Protein AF-A0A6L2ZXR2-F1 (afdb_monomer_lite)

Sequence (107 aa):
MTAEEIVQNYQIKLMKIIFKEIDSLMTKKENADINAHKLAENGNSVRTSAYWKSVGN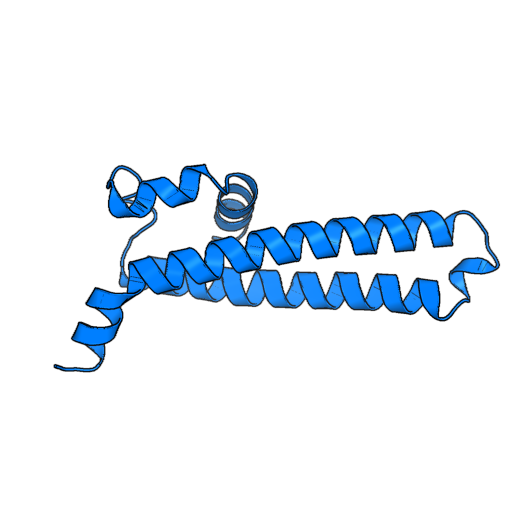AEFYIKEIYQKLSALAEMDRLFRWSERLHQEQLKFIEKYPRVMDKYRQYN

Secondary structure (DSSP, 8-state):
--HHHHHHHHHHHHHHHHHHHHHHHHHHHHHHHHHHHHTTSSTTGGGSHHHHHHHHHHHHHHHHHHHHHHHHHHHHHHH--GGGTTSGGGGGGGG-HHHHHHHHHH-

InterPro domains:
  IPR009520 Protein of unknown function DUF1140 [PF06600] (5-103)

Foldseek 3Di:
DDPVVVCVVCVLVVVLVLLVLLLVLVVLLVVLVVQLVVLVVDPVSCPDPSNVVSVVSNVVSVVVNVVSLVVVVVSCVVPVVVVVCVDPSNVVCVVRVVSVVVSVVND

Organism: NCBI:txid1363

Radius of gyration: 17.59 Å; chains: 1; bounding box: 37×23×57 Å

Structure (mmCIF, N/CA/C/O backbone):
data_AF-A0A6L2ZXR2-F1
#
_entry.id   AF-A0A6L2ZXR2-F1
#
loop_
_atom_site.group_PDB
_atom_site.id
_atom_site.type_symbol
_atom_site.label_atom_id
_atom_site.label_alt_id
_atom_site.label_comp_id
_atom_site.label_asym_id
_atom_site.label_entity_id
_atom_site.label_seq_id
_atom_site.pdbx_PDB_ins_code
_atom_site.Cartn_x
_atom_site.Cartn_y
_atom_site.Cartn_z
_atom_site.occupancy
_atom_site.B_iso_or_equiv
_atom_site.auth_seq_id
_atom_site.auth_comp_id
_atom_site.auth_asym_id
_atom_site.auth_atom_id
_atom_site.pdbx_PDB_model_num
ATOM 1 N N . MET A 1 1 ? -6.830 -8.073 28.723 1.00 75.81 1 MET A N 1
ATOM 2 C CA . MET A 1 1 ? -6.307 -7.700 27.401 1.00 75.81 1 MET A CA 1
ATOM 3 C C . MET A 1 1 ? -6.369 -8.915 26.494 1.00 75.81 1 MET A C 1
ATOM 5 O O . MET A 1 1 ? -5.506 -9.782 26.589 1.00 75.81 1 MET A O 1
ATOM 9 N N . THR A 1 2 ? -7.435 -9.018 25.704 1.00 93.44 2 THR A N 1
ATOM 10 C CA . THR A 1 2 ? -7.632 -10.066 24.691 1.00 93.44 2 THR A CA 1
ATOM 11 C C . THR A 1 2 ? -6.983 -9.669 23.364 1.00 93.44 2 THR A C 1
AT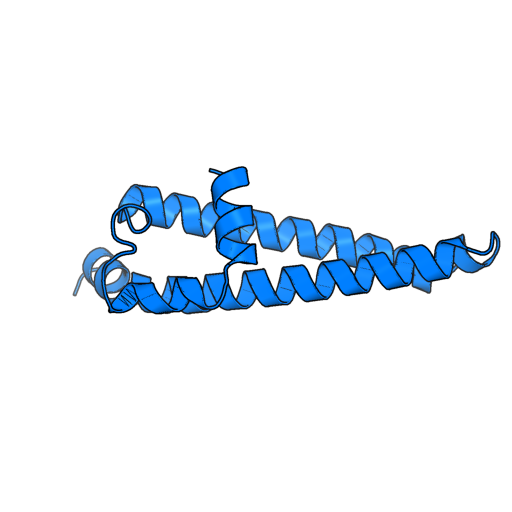OM 13 O O . THR A 1 2 ? -6.547 -8.528 23.184 1.00 93.44 2 THR A O 1
ATOM 16 N N . ALA A 1 3 ? -6.911 -10.607 22.417 1.00 86.50 3 ALA A N 1
ATOM 17 C CA . ALA A 1 3 ? -6.419 -10.314 21.076 1.00 86.50 3 ALA A CA 1
ATOM 18 C C . ALA A 1 3 ? -7.302 -9.277 20.358 1.00 86.50 3 ALA A C 1
ATOM 20 O O . ALA A 1 3 ? -6.760 -8.371 19.726 1.00 86.50 3 ALA A O 1
ATOM 21 N N . GLU A 1 4 ? -8.634 -9.341 20.499 1.00 87.38 4 GLU A N 1
ATOM 22 C CA . GLU A 1 4 ? -9.537 -8.352 19.891 1.00 87.38 4 GLU A CA 1
ATOM 23 C C . GLU A 1 4 ? -9.295 -6.945 20.443 1.00 87.38 4 GLU A C 1
ATOM 25 O O . GLU A 1 4 ? -9.204 -5.990 19.673 1.00 87.38 4 GLU A O 1
ATOM 30 N N . GLU A 1 5 ? -9.117 -6.815 21.762 1.00 89.25 5 GLU A N 1
ATOM 31 C CA . GLU A 1 5 ? -8.830 -5.529 22.408 1.00 89.25 5 GLU A CA 1
ATOM 32 C C . GLU A 1 5 ? -7.522 -4.918 21.884 1.00 89.25 5 GLU A C 1
ATOM 34 O O . GLU A 1 5 ? -7.442 -3.711 21.642 1.00 89.25 5 GLU A O 1
ATOM 39 N N . ILE A 1 6 ? -6.497 -5.743 21.647 1.00 88.56 6 ILE A N 1
ATOM 40 C CA . ILE A 1 6 ? -5.239 -5.287 21.043 1.00 88.56 6 ILE A CA 1
ATOM 41 C C . ILE A 1 6 ? -5.487 -4.824 19.605 1.00 88.56 6 ILE A C 1
ATOM 43 O O . ILE A 1 6 ? -5.110 -3.711 19.248 1.00 88.56 6 ILE A O 1
ATOM 47 N N . VAL A 1 7 ? -6.145 -5.622 18.765 1.00 87.44 7 VAL A N 1
ATOM 48 C CA . VAL A 1 7 ? -6.380 -5.228 17.365 1.00 87.44 7 VAL A CA 1
ATOM 49 C C . VAL A 1 7 ? -7.188 -3.928 17.299 1.00 87.44 7 VAL A C 1
ATOM 51 O O . VAL A 1 7 ? -6.832 -3.019 16.548 1.00 87.44 7 VAL A O 1
ATOM 54 N N . GLN A 1 8 ? -8.209 -3.777 18.139 1.00 87.62 8 GLN A N 1
ATOM 55 C CA . GLN A 1 8 ? -9.046 -2.582 18.166 1.00 87.62 8 GLN A CA 1
ATOM 56 C C . GLN A 1 8 ? -8.295 -1.329 18.641 1.00 87.62 8 GLN A C 1
ATOM 58 O O . GLN A 1 8 ? -8.504 -0.248 18.091 1.00 87.62 8 GLN A O 1
ATOM 63 N N . ASN A 1 9 ? -7.370 -1.467 19.593 1.00 91.81 9 ASN A N 1
ATOM 64 C CA . ASN A 1 9 ? -6.551 -0.352 20.077 1.00 91.81 9 ASN A CA 1
ATOM 65 C C . ASN A 1 9 ? -5.441 0.058 19.094 1.00 91.81 9 ASN A C 1
ATOM 67 O O . ASN A 1 9 ? -4.976 1.201 19.114 1.00 91.81 9 ASN A O 1
ATOM 71 N N . TYR A 1 10 ? -5.001 -0.858 18.227 1.00 94.00 10 TYR A N 1
ATOM 72 C CA . TYR A 1 10 ? -3.871 -0.633 17.322 1.00 94.00 10 TYR A CA 1
ATOM 73 C C . TYR A 1 10 ? -4.259 -0.531 15.840 1.00 94.00 10 TYR A C 1
ATOM 75 O O . TYR A 1 10 ? -3.405 -0.139 15.040 1.00 94.00 10 TYR A O 1
ATOM 83 N N . GLN A 1 11 ? -5.519 -0.777 15.458 1.00 94.25 11 GLN A N 1
ATOM 84 C CA . GLN A 1 11 ? -5.954 -0.761 14.052 1.00 94.25 11 GLN A CA 1
ATOM 85 C C . GLN A 1 11 ? -5.569 0.527 13.314 1.00 94.25 11 GLN A C 1
ATOM 87 O O . GLN A 1 11 ? -5.031 0.458 12.216 1.00 94.25 11 GLN A O 1
ATOM 92 N N . ILE A 1 12 ? -5.718 1.704 13.929 1.00 95.69 12 ILE A N 1
ATOM 93 C CA . ILE A 1 12 ? -5.381 2.980 13.279 1.00 95.69 12 ILE A CA 1
ATOM 94 C C . ILE A 1 12 ? -3.873 3.086 13.014 1.00 95.69 12 ILE A C 1
ATOM 96 O O . ILE A 1 12 ? -3.452 3.613 11.983 1.00 95.69 12 ILE A O 1
ATOM 100 N N . LYS A 1 13 ? -3.034 2.573 13.924 1.00 96.62 13 LYS A N 1
ATOM 101 C CA . LYS A 1 13 ? -1.575 2.537 13.731 1.00 96.62 13 LYS A CA 1
ATOM 102 C C . LYS A 1 13 ? -1.203 1.584 12.597 1.00 96.62 13 LYS A C 1
ATOM 104 O O . LYS A 1 13 ? -0.376 1.943 11.765 1.00 96.62 13 LYS A O 1
ATOM 109 N N . LEU A 1 14 ? -1.845 0.417 12.539 1.00 95.94 14 LEU A N 1
ATOM 110 C CA . LEU A 1 14 ? -1.659 -0.549 11.456 1.00 95.94 14 LEU A CA 1
ATOM 111 C C . LEU A 1 14 ? -2.094 0.038 10.107 1.00 95.94 14 LEU A C 1
ATOM 113 O O . LEU A 1 14 ? -1.322 -0.013 9.155 1.00 95.94 14 LEU A O 1
ATOM 117 N N . MET A 1 15 ? -3.253 0.703 10.039 1.00 97.31 15 MET A N 1
ATOM 118 C CA . MET A 1 15 ? -3.705 1.385 8.821 1.00 97.31 15 MET A CA 1
ATOM 119 C C . MET A 1 15 ? -2.695 2.433 8.347 1.00 97.31 15 MET A C 1
ATOM 121 O O . MET A 1 15 ? -2.366 2.465 7.166 1.00 97.31 15 MET A O 1
ATOM 125 N N . LYS A 1 16 ? -2.153 3.264 9.248 1.00 98.00 16 LYS A N 1
ATOM 126 C CA . LYS A 1 16 ? -1.123 4.261 8.896 1.00 98.00 16 LYS A CA 1
ATOM 127 C C . LYS A 1 16 ? 0.104 3.626 8.243 1.00 98.00 16 LYS A C 1
ATOM 129 O O . LYS A 1 16 ? 0.638 4.183 7.285 1.00 98.00 16 LYS A O 1
ATOM 134 N N . ILE A 1 17 ? 0.545 2.477 8.755 1.00 98.19 17 ILE A N 1
ATOM 135 C CA . ILE A 1 17 ? 1.667 1.722 8.189 1.00 98.19 17 ILE A CA 1
ATOM 136 C C . ILE A 1 17 ? 1.296 1.208 6.796 1.00 98.19 17 ILE A C 1
ATOM 138 O O . ILE A 1 17 ? 2.018 1.482 5.840 1.00 98.19 17 ILE A O 1
ATOM 142 N N . ILE A 1 18 ? 0.140 0.553 6.663 1.00 98.19 18 ILE A N 1
ATOM 143 C CA . ILE A 1 18 ? -0.310 -0.036 5.397 1.00 98.19 18 ILE A CA 1
ATOM 144 C C . ILE A 1 18 ? -0.468 1.035 4.306 1.00 98.19 18 ILE A C 1
ATOM 146 O O . ILE A 1 18 ? 0.051 0.861 3.206 1.00 98.19 18 ILE A O 1
ATOM 150 N N . PHE A 1 19 ? -1.106 2.172 4.605 1.00 98.56 19 PHE A N 1
ATOM 151 C CA . PHE A 1 19 ? -1.258 3.281 3.652 1.00 98.56 19 PHE A CA 1
ATOM 152 C C . PHE A 1 19 ? 0.093 3.815 3.165 1.00 98.56 19 PHE A C 1
ATOM 154 O O . PHE A 1 19 ? 0.299 3.986 1.963 1.00 98.56 19 PHE A O 1
ATOM 161 N N . LYS A 1 20 ? 1.037 4.034 4.088 1.00 98.50 20 LYS A N 1
ATOM 162 C CA . LYS A 1 20 ? 2.389 4.498 3.752 1.00 98.50 20 LYS A CA 1
ATOM 163 C C . LYS A 1 20 ? 3.134 3.491 2.872 1.00 98.50 20 LYS A C 1
ATOM 165 O O . LYS A 1 20 ? 3.848 3.884 1.951 1.00 98.50 20 LYS A O 1
ATOM 170 N N . GLU A 1 21 ? 2.991 2.201 3.158 1.00 98.56 21 GLU A N 1
ATOM 171 C CA . GLU A 1 21 ? 3.616 1.142 2.367 1.00 98.56 21 GLU A CA 1
ATOM 172 C C . GLU A 1 21 ? 3.026 1.051 0.960 1.00 98.56 21 GLU A C 1
ATOM 174 O O . GLU A 1 21 ? 3.796 0.944 0.005 1.00 98.56 21 GLU A O 1
ATOM 179 N N . ILE A 1 22 ? 1.699 1.148 0.809 1.00 98.69 22 ILE A N 1
ATOM 180 C CA . ILE A 1 22 ? 1.056 1.153 -0.512 1.00 98.69 22 ILE A CA 1
ATOM 181 C C . ILE A 1 22 ? 1.542 2.349 -1.336 1.00 98.69 22 ILE A C 1
ATOM 183 O O . ILE A 1 22 ? 1.964 2.151 -2.471 1.00 98.69 22 ILE A O 1
ATOM 187 N N . ASP A 1 23 ? 1.565 3.564 -0.781 1.00 98.56 23 ASP A N 1
ATOM 188 C CA . ASP A 1 23 ? 2.042 4.752 -1.511 1.00 98.56 23 ASP A CA 1
ATOM 189 C C . ASP A 1 23 ? 3.516 4.618 -1.947 1.00 98.56 23 ASP A C 1
ATOM 191 O O . ASP A 1 23 ? 3.886 4.936 -3.085 1.00 98.56 23 ASP A O 1
ATOM 195 N N . SER A 1 24 ? 4.361 4.051 -1.076 1.00 98.44 24 SER A N 1
ATOM 196 C CA . SER A 1 24 ? 5.752 3.741 -1.416 1.00 98.44 24 SER A CA 1
ATOM 197 C C . SER A 1 24 ? 5.851 2.714 -2.547 1.00 98.44 24 SER A C 1
ATOM 199 O O . SER A 1 24 ? 6.656 2.887 -3.464 1.00 98.44 24 SER A O 1
ATOM 201 N N . LEU A 1 25 ? 5.037 1.657 -2.510 1.00 98.62 25 LEU A N 1
ATOM 202 C CA . LEU A 1 25 ? 5.003 0.632 -3.552 1.00 98.62 25 LEU A CA 1
ATOM 203 C C . LEU A 1 25 ? 4.475 1.180 -4.879 1.00 98.62 25 LEU A C 1
ATOM 205 O O . LEU A 1 25 ? 5.048 0.860 -5.915 1.00 98.62 25 LEU A O 1
ATOM 209 N N . MET A 1 26 ? 3.451 2.039 -4.861 1.00 98.31 26 MET A N 1
ATOM 210 C CA . MET A 1 26 ? 2.943 2.710 -6.063 1.00 98.31 26 MET A CA 1
ATOM 211 C C . MET A 1 26 ? 4.051 3.529 -6.729 1.00 98.31 26 MET A C 1
ATOM 213 O O . MET A 1 26 ? 4.304 3.365 -7.918 1.00 98.31 26 MET A O 1
ATOM 217 N N . THR A 1 27 ? 4.805 4.300 -5.942 1.00 98.25 27 THR A N 1
ATOM 218 C CA . THR A 1 27 ? 5.952 5.078 -6.438 1.00 98.25 27 THR A CA 1
ATOM 219 C C . THR A 1 27 ? 7.069 4.175 -6.987 1.00 98.25 27 THR A C 1
ATOM 221 O O . THR A 1 27 ? 7.677 4.461 -8.019 1.00 98.25 27 THR A O 1
ATOM 224 N N . LYS A 1 28 ? 7.362 3.048 -6.325 1.00 98.38 28 LYS A N 1
ATOM 225 C CA . LYS A 1 28 ? 8.352 2.070 -6.813 1.00 98.38 28 LYS A CA 1
ATOM 226 C C . LYS A 1 28 ? 7.912 1.405 -8.117 1.00 98.38 28 LYS A C 1
ATOM 228 O O . LYS A 1 28 ? 8.745 1.208 -8.998 1.00 98.38 28 LYS A O 1
ATOM 233 N N . LYS A 1 29 ? 6.622 1.094 -8.246 1.00 98.06 29 LYS A N 1
ATOM 234 C CA . LYS A 1 29 ? 6.013 0.539 -9.457 1.00 98.06 29 LYS A CA 1
ATOM 235 C C . LYS A 1 29 ? 6.101 1.527 -10.614 1.00 98.06 29 LYS A C 1
ATOM 237 O O . LYS A 1 29 ? 6.607 1.155 -11.663 1.00 98.06 29 LYS A O 1
ATOM 242 N N . GLU A 1 30 ? 5.704 2.782 -10.400 1.00 97.75 30 GLU A N 1
ATOM 243 C CA . GLU A 1 30 ? 5.825 3.860 -11.395 1.00 97.75 30 GLU A CA 1
ATOM 244 C C . GLU A 1 30 ? 7.273 3.985 -11.907 1.00 97.75 30 GLU A C 1
ATOM 246 O O . GLU A 1 30 ? 7.516 4.005 -13.111 1.00 97.75 30 GLU A O 1
ATOM 251 N N . ASN A 1 31 ? 8.260 3.972 -11.006 1.00 97.81 31 ASN A N 1
ATOM 252 C CA . ASN A 1 31 ? 9.673 4.018 -11.391 1.00 97.81 31 ASN A CA 1
ATOM 253 C C . ASN A 1 31 ? 10.138 2.770 -12.160 1.00 97.81 31 ASN A C 1
ATOM 255 O O . ASN A 1 31 ? 10.938 2.881 -13.091 1.00 97.81 31 ASN A O 1
ATOM 259 N N . ALA A 1 32 ? 9.665 1.583 -11.774 1.00 96.75 32 ALA A N 1
ATOM 260 C CA . ALA A 1 32 ? 9.978 0.341 -12.472 1.00 96.75 32 ALA A CA 1
ATOM 261 C C . ALA A 1 32 ? 9.408 0.343 -13.900 1.00 96.75 32 ALA A C 1
ATOM 263 O O . ALA A 1 32 ? 10.134 -0.002 -14.833 1.00 96.75 32 ALA A O 1
ATOM 264 N N . ASP A 1 33 ? 8.177 0.827 -14.085 1.00 95.62 33 ASP A N 1
ATOM 265 C CA . ASP A 1 33 ? 7.569 0.989 -15.409 1.00 95.62 33 ASP A CA 1
ATOM 266 C C . ASP A 1 33 ? 8.341 1.991 -16.266 1.00 95.62 33 ASP A C 1
ATOM 268 O O . ASP A 1 33 ? 8.660 1.698 -17.415 1.00 95.62 33 ASP A O 1
ATOM 272 N N . ILE A 1 34 ? 8.693 3.160 -15.715 1.00 95.88 34 ILE A N 1
ATOM 273 C CA . ILE A 1 34 ? 9.478 4.177 -16.432 1.00 95.88 34 ILE A CA 1
ATOM 274 C C . ILE A 1 34 ? 10.807 3.585 -16.916 1.00 95.88 34 ILE A C 1
ATOM 276 O O . ILE A 1 34 ? 11.214 3.821 -18.053 1.00 95.88 34 ILE A O 1
ATOM 280 N N . ASN A 1 35 ? 11.485 2.798 -16.078 1.00 93.19 35 ASN A N 1
ATOM 281 C CA . ASN A 1 35 ? 12.742 2.151 -16.454 1.00 93.19 35 ASN A CA 1
ATOM 282 C C . ASN A 1 35 ? 12.540 1.069 -17.519 1.00 93.19 35 ASN A C 1
ATOM 284 O O . ASN A 1 35 ? 13.324 1.001 -18.466 1.00 93.19 35 ASN A O 1
ATOM 288 N N . ALA A 1 36 ? 11.489 0.257 -17.398 1.00 92.69 36 ALA A N 1
ATOM 289 C CA . ALA A 1 36 ? 11.145 -0.739 -18.406 1.00 92.69 36 ALA A CA 1
ATOM 290 C C . ALA A 1 36 ? 10.830 -0.076 -19.757 1.00 92.69 36 ALA A C 1
ATOM 292 O O . ALA A 1 36 ? 11.349 -0.520 -20.777 1.00 92.69 36 ALA A O 1
ATOM 293 N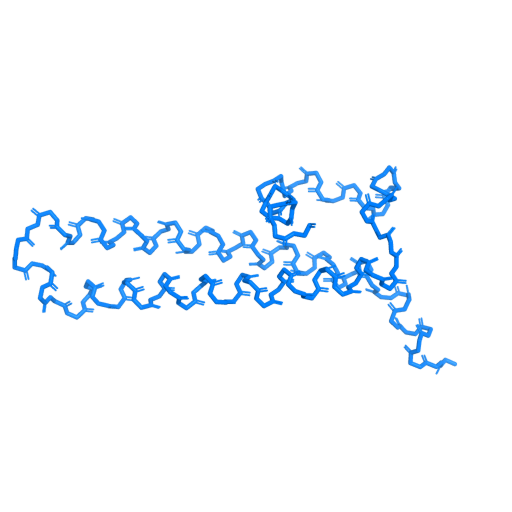 N . HIS A 1 37 ? 10.065 1.021 -19.761 1.00 92.56 37 HIS A N 1
ATOM 294 C CA . HIS A 1 37 ? 9.749 1.792 -20.964 1.00 92.56 37 HIS A CA 1
ATOM 295 C C . HIS A 1 37 ? 10.995 2.396 -21.614 1.00 92.56 37 HIS A C 1
ATOM 297 O O . HIS A 1 37 ? 11.206 2.181 -22.803 1.00 92.56 37 HIS A O 1
ATOM 303 N N . LYS A 1 38 ? 11.872 3.055 -20.846 1.00 90.75 38 LYS A N 1
ATOM 304 C CA . LYS A 1 38 ? 13.151 3.586 -21.363 1.00 90.75 38 LYS A CA 1
ATOM 305 C C . LYS A 1 38 ? 14.019 2.495 -21.993 1.00 90.75 38 LYS A C 1
ATOM 307 O O . LYS A 1 38 ? 14.637 2.697 -23.031 1.00 90.75 38 LYS A O 1
ATOM 312 N N . LEU A 1 39 ? 14.055 1.314 -21.376 1.00 89.50 39 LEU A N 1
ATOM 313 C CA . LEU A 1 39 ? 14.782 0.153 -21.893 1.00 89.50 39 LEU A CA 1
ATOM 314 C C . LEU A 1 39 ? 14.025 -0.581 -23.013 1.00 89.50 39 LEU A C 1
ATOM 316 O O . LEU A 1 39 ? 14.571 -1.521 -23.585 1.00 89.50 39 LEU A O 1
ATOM 320 N N . ALA A 1 40 ? 12.800 -0.184 -23.346 1.00 88.19 40 ALA A N 1
ATOM 321 C CA . ALA A 1 40 ? 12.047 -0.730 -24.469 1.00 88.19 40 ALA A CA 1
ATOM 322 C C . ALA A 1 40 ? 12.216 0.083 -25.761 1.00 88.19 40 ALA A C 1
ATOM 324 O O . ALA A 1 40 ? 11.954 -0.441 -26.840 1.00 88.19 40 ALA A O 1
ATOM 325 N N . GLU A 1 41 ? 12.703 1.326 -25.673 1.00 85.50 41 GLU A N 1
ATOM 326 C CA . GLU A 1 41 ? 12.882 2.225 -26.825 1.00 85.50 41 GLU A CA 1
ATOM 327 C C . GLU A 1 41 ? 13.905 1.717 -27.853 1.00 85.50 41 GLU A C 1
ATOM 329 O O . GLU A 1 41 ? 13.875 2.136 -29.009 1.00 85.50 41 GLU A O 1
ATOM 334 N N . ASN A 1 42 ? 14.792 0.790 -27.473 1.00 79.56 42 ASN A N 1
ATOM 335 C CA . ASN A 1 42 ? 15.690 0.129 -28.413 1.00 79.56 42 ASN A CA 1
ATOM 336 C C . ASN A 1 42 ? 15.580 -1.409 -28.339 1.00 79.56 42 ASN A C 1
ATOM 338 O O . ASN A 1 42 ? 15.525 -2.019 -27.271 1.00 79.56 42 ASN A O 1
ATOM 342 N N . GLY A 1 43 ? 15.564 -2.064 -29.506 1.00 70.44 43 GLY A N 1
ATOM 343 C CA . GLY A 1 43 ? 15.364 -3.518 -29.620 1.00 70.44 43 GLY A CA 1
ATOM 344 C C . GLY A 1 43 ? 16.489 -4.380 -29.026 1.00 70.44 43 GLY A C 1
ATOM 345 O O . GLY A 1 43 ? 16.319 -5.588 -28.865 1.00 70.44 43 GLY A O 1
ATOM 346 N N . ASN A 1 44 ? 17.630 -3.782 -28.671 1.00 75.06 44 ASN A N 1
ATOM 347 C CA . ASN A 1 44 ? 18.724 -4.478 -27.996 1.00 75.06 44 ASN A CA 1
ATOM 348 C C . ASN A 1 44 ? 18.578 -4.433 -26.465 1.00 75.06 44 ASN A C 1
ATOM 350 O O . ASN A 1 44 ? 18.917 -5.408 -25.795 1.00 75.06 44 ASN A O 1
ATOM 354 N N . SER A 1 45 ? 18.029 -3.358 -25.894 1.00 76.00 45 SER A N 1
ATOM 355 C CA . SER A 1 45 ? 17.892 -3.173 -24.448 1.00 76.00 45 SER A CA 1
ATOM 356 C C . SER A 1 45 ? 16.773 -4.013 -23.847 1.00 76.00 45 SER A C 1
ATOM 358 O O . SER A 1 45 ? 16.918 -4.457 -22.709 1.00 76.00 45 SER A O 1
ATOM 360 N N . VAL A 1 46 ? 15.739 -4.367 -24.617 1.00 82.12 46 VAL A N 1
ATOM 361 C CA . VAL A 1 46 ? 14.703 -5.333 -24.188 1.00 82.12 46 VAL A CA 1
ATOM 362 C C . VAL A 1 46 ? 15.259 -6.736 -23.918 1.00 82.12 46 VAL A C 1
ATOM 364 O O . VAL A 1 46 ? 14.665 -7.520 -23.185 1.00 82.12 46 VAL A O 1
ATOM 367 N N . ARG A 1 47 ? 16.429 -7.072 -24.475 1.00 84.50 47 ARG A N 1
ATOM 368 C CA . ARG A 1 47 ? 17.105 -8.359 -24.236 1.00 84.50 47 ARG A CA 1
ATOM 369 C C . ARG A 1 47 ? 18.021 -8.332 -23.012 1.00 84.50 47 ARG A C 1
ATOM 371 O O . ARG A 1 47 ? 18.634 -9.343 -22.683 1.00 84.50 47 ARG A O 1
ATOM 378 N N . THR A 1 48 ? 18.140 -7.190 -22.338 1.00 88.75 48 THR A N 1
ATOM 379 C CA . THR A 1 48 ? 19.047 -7.043 -21.197 1.00 88.75 48 THR A CA 1
ATOM 380 C C . THR A 1 48 ? 18.402 -7.511 -19.900 1.00 88.75 48 THR A C 1
ATOM 382 O O . THR A 1 48 ? 17.202 -7.358 -19.677 1.00 88.75 48 THR A O 1
ATOM 385 N N . SER A 1 49 ? 19.233 -8.018 -18.986 1.00 91.50 49 SER A N 1
ATOM 386 C CA . SER A 1 49 ? 18.807 -8.349 -17.620 1.00 91.50 49 SER A CA 1
ATOM 387 C C . SER A 1 49 ? 18.159 -7.150 -16.907 1.00 91.50 49 SER A C 1
ATOM 389 O O . SER A 1 49 ? 17.211 -7.323 -16.146 1.00 91.50 49 SER A O 1
ATOM 391 N N . ALA A 1 50 ? 18.618 -5.926 -17.191 1.00 90.12 50 ALA A N 1
ATOM 392 C CA . ALA A 1 50 ? 18.075 -4.701 -16.608 1.00 90.12 50 ALA A CA 1
ATOM 393 C C . ALA A 1 50 ? 16.607 -4.445 -16.994 1.00 90.12 50 ALA A C 1
ATOM 395 O O . ALA A 1 50 ? 15.817 -4.024 -16.143 1.00 90.12 50 ALA A O 1
ATOM 396 N N . TYR A 1 51 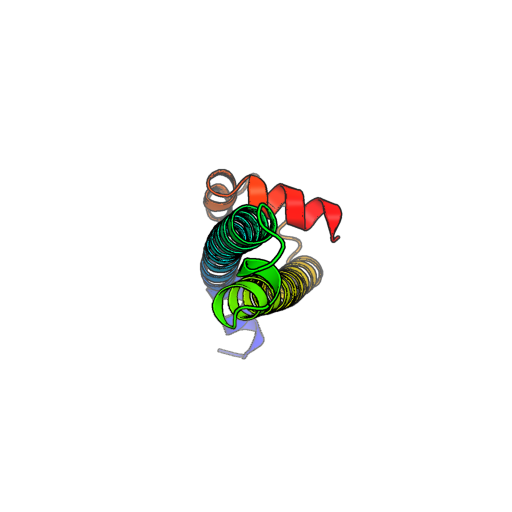? 16.228 -4.733 -18.245 1.00 92.44 51 TYR A N 1
ATOM 397 C CA . TYR A 1 51 ? 14.839 -4.617 -18.692 1.00 92.44 51 TYR A CA 1
ATOM 398 C C . TYR A 1 51 ? 13.947 -5.607 -17.936 1.00 92.44 51 TYR A C 1
ATOM 400 O O . TYR A 1 51 ? 13.015 -5.195 -17.246 1.00 92.44 51 TYR A O 1
ATOM 408 N N . TRP A 1 52 ? 14.299 -6.896 -17.963 1.00 95.31 52 TRP A N 1
ATOM 409 C CA . TRP A 1 52 ? 13.518 -7.949 -17.306 1.00 95.31 52 TRP A CA 1
ATOM 410 C C . TRP A 1 52 ? 13.442 -7.784 -15.789 1.00 95.31 52 TRP A C 1
ATOM 412 O O . TRP A 1 52 ? 12.411 -8.071 -15.188 1.00 95.31 52 TRP A O 1
ATOM 422 N N . LYS A 1 53 ? 14.495 -7.245 -15.165 1.00 95.56 53 LYS A N 1
ATOM 423 C CA . LYS A 1 53 ? 14.466 -6.867 -13.750 1.00 95.56 53 LYS A CA 1
ATOM 424 C C . LYS A 1 53 ? 13.449 -5.756 -13.482 1.00 95.56 53 LYS A C 1
ATOM 426 O O . LYS A 1 53 ? 12.732 -5.829 -12.490 1.00 95.56 53 LYS A O 1
ATOM 431 N N . SER A 1 54 ? 13.380 -4.736 -14.338 1.00 94.19 54 SER A N 1
ATOM 432 C CA . SER A 1 54 ? 12.398 -3.650 -14.197 1.00 94.19 54 SER A CA 1
ATOM 433 C C . SER A 1 54 ? 10.965 -4.171 -14.345 1.00 94.19 54 SER A C 1
ATOM 435 O O . SER A 1 54 ? 10.127 -3.862 -13.502 1.00 94.19 54 SER A O 1
ATOM 437 N N . VAL A 1 55 ? 10.713 -5.032 -15.339 1.00 95.69 55 VAL A N 1
ATOM 438 C CA . VAL A 1 55 ? 9.407 -5.687 -15.545 1.00 95.69 55 VAL A CA 1
ATOM 439 C C . VAL A 1 55 ? 9.020 -6.544 -14.336 1.00 95.69 55 VAL A C 1
ATOM 441 O O . VAL A 1 55 ? 7.962 -6.333 -13.747 1.00 95.69 55 VAL A O 1
ATOM 444 N N . GLY A 1 56 ? 9.907 -7.439 -13.890 1.00 96.56 56 GLY A N 1
ATOM 445 C CA . GLY A 1 56 ? 9.641 -8.301 -12.735 1.00 96.56 56 GLY A CA 1
ATOM 446 C C . GLY A 1 56 ? 9.440 -7.520 -11.430 1.00 96.56 56 GLY A C 1
ATOM 447 O O . GLY A 1 56 ? 8.595 -7.879 -10.613 1.00 96.56 56 GLY A O 1
ATOM 448 N N . ASN A 1 57 ? 10.160 -6.410 -11.238 1.00 97.62 57 ASN A N 1
ATOM 449 C CA . ASN A 1 57 ? 9.938 -5.520 -10.097 1.00 97.62 57 ASN A CA 1
ATOM 450 C C . ASN A 1 57 ? 8.550 -4.871 -10.140 1.00 97.62 57 ASN A C 1
ATOM 452 O O . ASN A 1 57 ? 7.888 -4.805 -9.106 1.00 97.62 57 ASN A O 1
ATOM 456 N N . ALA A 1 58 ? 8.102 -4.396 -11.307 1.00 97.19 58 ALA A N 1
ATOM 457 C CA . ALA A 1 58 ? 6.775 -3.805 -11.453 1.00 97.19 58 ALA A CA 1
ATOM 458 C C . ALA A 1 58 ? 5.677 -4.822 -11.100 1.00 97.19 58 ALA A C 1
ATOM 460 O O . ALA A 1 58 ? 4.800 -4.515 -10.291 1.00 97.19 58 ALA A O 1
ATOM 461 N N . GLU A 1 59 ? 5.772 -6.050 -11.620 1.00 97.50 59 GLU A N 1
ATOM 462 C CA . GLU A 1 59 ? 4.856 -7.151 -11.289 1.00 97.50 59 GLU A CA 1
ATOM 463 C C . GLU A 1 59 ? 4.858 -7.476 -9.790 1.00 97.50 59 GLU A C 1
ATOM 465 O O . GLU A 1 59 ? 3.799 -7.594 -9.166 1.00 97.50 59 GLU A O 1
ATOM 470 N N . PHE A 1 60 ? 6.046 -7.560 -9.188 1.00 98.12 60 PHE A N 1
ATOM 471 C CA . PHE A 1 60 ? 6.199 -7.798 -7.757 1.00 98.12 60 PHE A CA 1
ATOM 472 C C . PHE A 1 60 ? 5.526 -6.700 -6.921 1.00 98.12 60 PHE A C 1
ATOM 474 O O . PHE A 1 60 ? 4.733 -7.002 -6.028 1.00 98.12 60 PHE A O 1
ATOM 481 N N . TYR A 1 61 ? 5.772 -5.423 -7.229 1.00 98.44 61 TYR A N 1
ATOM 482 C CA . TYR A 1 61 ? 5.162 -4.315 -6.492 1.00 98.44 61 TYR A CA 1
ATOM 483 C C . TYR A 1 61 ? 3.643 -4.269 -6.658 1.00 98.44 61 TYR A C 1
ATOM 485 O O . TYR A 1 61 ? 2.945 -3.981 -5.688 1.00 98.44 61 TYR A O 1
ATOM 493 N N . ILE A 1 62 ? 3.113 -4.596 -7.842 1.00 97.75 62 ILE A N 1
ATOM 494 C CA . ILE A 1 62 ? 1.665 -4.722 -8.056 1.00 97.75 62 ILE A CA 1
ATOM 495 C C . ILE A 1 62 ? 1.078 -5.777 -7.114 1.00 97.75 62 ILE A C 1
ATOM 497 O O . ILE A 1 62 ? 0.086 -5.506 -6.435 1.00 97.75 62 ILE A O 1
ATOM 501 N N . LYS A 1 63 ? 1.695 -6.961 -7.038 1.00 98.25 63 LYS A N 1
ATOM 502 C CA . LYS A 1 63 ? 1.234 -8.043 -6.160 1.00 98.25 63 LYS A CA 1
ATOM 503 C C . LYS A 1 63 ? 1.199 -7.608 -4.692 1.00 98.25 63 LYS A C 1
ATOM 505 O O . LYS A 1 63 ? 0.190 -7.816 -4.021 1.00 98.25 63 LYS A O 1
ATOM 510 N N . GLU A 1 64 ? 2.259 -6.957 -4.218 1.00 98.44 64 GLU A N 1
ATOM 511 C CA . GLU A 1 64 ? 2.345 -6.434 -2.848 1.00 98.44 64 GLU A CA 1
ATOM 512 C C . GLU A 1 64 ? 1.281 -5.360 -2.563 1.00 98.44 64 GLU A C 1
ATOM 514 O O . GLU A 1 64 ? 0.675 -5.356 -1.489 1.00 98.44 64 GLU A O 1
ATOM 519 N N . ILE A 1 65 ? 1.004 -4.472 -3.528 1.00 98.56 65 ILE A N 1
ATOM 520 C CA . ILE A 1 65 ? -0.073 -3.476 -3.413 1.00 98.56 65 ILE A CA 1
ATOM 521 C C . ILE A 1 65 ? -1.416 -4.180 -3.201 1.00 98.56 65 ILE A C 1
ATOM 523 O O . ILE A 1 65 ? -2.120 -3.856 -2.248 1.00 98.56 65 ILE A O 1
ATOM 527 N N . TYR A 1 66 ? -1.767 -5.164 -4.036 1.00 98.50 66 TYR A N 1
ATOM 528 C CA . TYR A 1 66 ? -3.054 -5.861 -3.927 1.00 98.50 66 TYR A CA 1
ATOM 529 C C . TYR A 1 66 ? -3.200 -6.659 -2.628 1.00 98.50 66 TYR A C 1
ATOM 531 O O . TYR A 1 66 ? -4.276 -6.658 -2.033 1.00 98.50 66 TYR A O 1
ATOM 539 N N . GLN A 1 67 ? -2.126 -7.272 -2.126 1.00 98.38 67 GLN A N 1
ATOM 540 C CA . GLN A 1 67 ? -2.152 -7.929 -0.814 1.00 98.38 67 GLN A CA 1
ATOM 541 C C . GLN A 1 67 ? -2.461 -6.939 0.317 1.00 98.38 67 GLN A C 1
ATOM 543 O O . GLN A 1 67 ? -3.280 -7.219 1.193 1.00 98.38 67 GLN A O 1
ATOM 548 N N . LYS A 1 68 ? -1.854 -5.750 0.283 1.00 98.50 68 LYS A N 1
ATOM 549 C CA . LYS A 1 68 ? -2.099 -4.700 1.281 1.00 98.50 68 LYS A CA 1
ATOM 550 C C . LYS A 1 68 ? -3.486 -4.069 1.146 1.00 98.50 68 LYS A C 1
ATOM 552 O O . LYS A 1 68 ? -4.108 -3.770 2.161 1.00 98.50 68 LYS A O 1
ATOM 557 N N . LEU A 1 69 ? -4.004 -3.923 -0.075 1.00 98.50 69 LEU A N 1
ATOM 558 C CA . LEU A 1 69 ? -5.391 -3.506 -0.311 1.00 98.50 69 LEU A CA 1
ATOM 559 C C . LEU A 1 69 ? -6.387 -4.532 0.238 1.00 98.50 69 LEU A C 1
ATOM 561 O O . LEU A 1 69 ? -7.356 -4.145 0.884 1.00 98.50 69 LEU A O 1
ATOM 565 N N . SER A 1 70 ? -6.110 -5.829 0.075 1.00 98.31 70 SER A N 1
ATOM 566 C C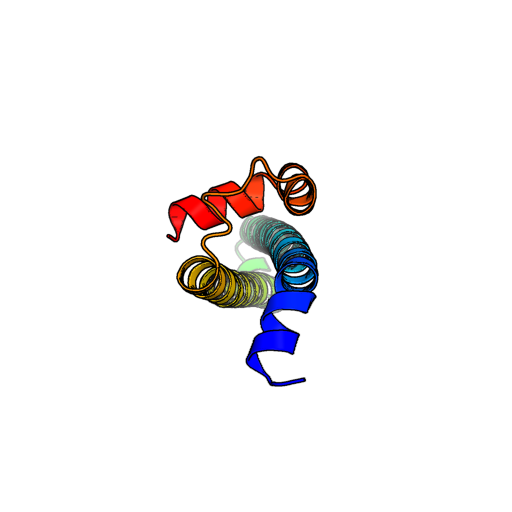A . SER A 1 70 ? -6.909 -6.888 0.696 1.00 98.31 70 SER A CA 1
ATOM 567 C C . SER A 1 70 ? -6.909 -6.786 2.222 1.00 98.31 70 SER A C 1
ATOM 569 O O . SER A 1 70 ? -7.951 -6.986 2.840 1.00 98.31 70 SER A O 1
ATOM 571 N N . ALA A 1 71 ? -5.772 -6.443 2.838 1.00 97.56 71 ALA A N 1
ATOM 572 C CA . ALA A 1 71 ? -5.715 -6.204 4.278 1.00 97.56 71 ALA A CA 1
ATOM 573 C C . ALA A 1 71 ? -6.556 -4.982 4.689 1.00 97.56 71 ALA A C 1
ATOM 575 O O . ALA A 1 71 ? -7.288 -5.057 5.671 1.00 97.56 71 ALA A O 1
ATOM 576 N N . LEU A 1 72 ? -6.512 -3.880 3.927 1.00 97.69 72 LEU A N 1
ATOM 577 C CA . LEU A 1 72 ? -7.364 -2.711 4.184 1.00 97.69 72 LEU A CA 1
ATOM 578 C C . LEU A 1 72 ? -8.857 -3.030 4.065 1.00 97.69 72 LEU A C 1
ATOM 580 O O . LEU A 1 72 ? -9.626 -2.560 4.902 1.00 97.69 72 LEU A O 1
ATOM 584 N N . ALA A 1 73 ? -9.252 -3.836 3.077 1.00 98.06 73 ALA A N 1
ATOM 585 C CA . ALA A 1 73 ? -10.639 -4.261 2.890 1.00 98.06 73 ALA A CA 1
ATOM 586 C C . ALA A 1 73 ? -11.124 -5.136 4.053 1.00 98.06 73 ALA A C 1
ATOM 588 O O . ALA A 1 73 ? -12.216 -4.929 4.572 1.00 98.06 73 ALA A O 1
ATOM 589 N N . GLU A 1 74 ? -10.288 -6.056 4.541 1.00 96.75 74 GLU A N 1
ATOM 590 C CA . GLU A 1 74 ? -10.621 -6.858 5.722 1.00 96.75 74 GLU A CA 1
ATOM 591 C C . GLU A 1 74 ? -10.726 -5.992 6.985 1.00 96.75 74 GLU A C 1
ATOM 593 O O . GLU A 1 74 ? -11.657 -6.140 7.778 1.00 96.75 74 GLU A O 1
ATOM 598 N N . MET A 1 75 ? -9.828 -5.017 7.151 1.00 95.44 75 MET A N 1
ATOM 599 C CA . MET A 1 75 ? -9.948 -4.030 8.227 1.00 95.44 75 MET A CA 1
ATOM 600 C C . MET A 1 75 ? -11.227 -3.199 8.094 1.00 95.44 75 MET A C 1
ATOM 602 O O . MET A 1 75 ? -11.823 -2.837 9.106 1.00 95.44 75 MET A O 1
ATOM 606 N N . ASP A 1 76 ? -11.672 -2.898 6.877 1.00 96.94 76 ASP A N 1
ATOM 607 C CA . ASP A 1 76 ? -12.912 -2.159 6.654 1.00 96.94 76 ASP A CA 1
ATOM 608 C C . ASP A 1 76 ? -14.144 -3.006 6.959 1.00 96.94 76 ASP A C 1
ATOM 610 O O . ASP A 1 76 ? -15.067 -2.545 7.624 1.00 96.94 76 ASP A O 1
ATOM 614 N N . ARG A 1 77 ? -14.124 -4.287 6.588 1.00 96.06 77 ARG A N 1
ATOM 615 C CA . ARG A 1 77 ? -15.162 -5.252 6.957 1.00 96.06 77 ARG A CA 1
ATOM 616 C C . ARG A 1 77 ? -15.328 -5.353 8.476 1.00 96.06 77 ARG A C 1
ATOM 618 O O . ARG A 1 77 ? -16.453 -5.417 8.968 1.00 96.06 77 ARG A O 1
ATOM 625 N N . LEU A 1 78 ? -14.215 -5.370 9.213 1.00 93.81 78 LEU A N 1
ATOM 626 C CA . LEU A 1 78 ? -14.200 -5.517 10.671 1.00 93.81 78 LEU A CA 1
ATOM 627 C C . LEU A 1 78 ? -14.517 -4.214 11.413 1.00 93.81 78 LEU A C 1
ATOM 629 O O . LEU A 1 78 ? -15.220 -4.234 12.421 1.00 93.81 78 LEU A O 1
ATOM 633 N N . PHE A 1 79 ? -13.993 -3.084 10.937 1.00 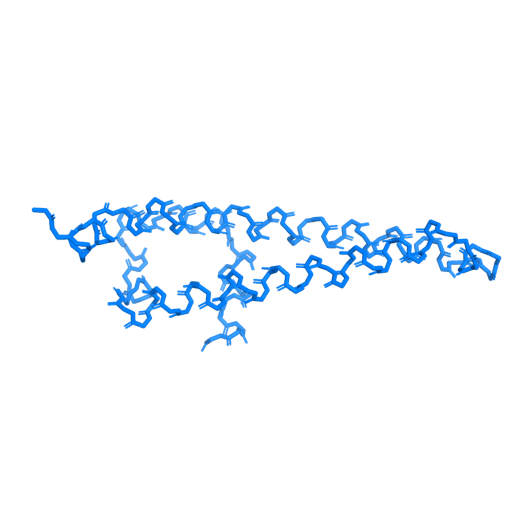93.38 79 PHE A N 1
ATOM 634 C CA . PHE A 1 79 ? -14.017 -1.825 11.682 1.00 93.38 79 PHE A CA 1
ATOM 635 C C . PHE A 1 79 ? -14.795 -0.706 10.996 1.00 93.38 79 PHE A C 1
ATOM 637 O O . PHE A 1 79 ? -14.981 0.333 11.621 1.00 93.38 79 PHE A O 1
ATOM 644 N N . ARG A 1 80 ? -15.247 -0.865 9.751 1.00 94.88 80 ARG A N 1
ATOM 645 C CA . ARG A 1 80 ? -15.956 0.164 8.970 1.00 94.88 80 ARG A CA 1
ATOM 646 C C . ARG A 1 80 ? -15.241 1.510 9.030 1.00 94.88 80 ARG A C 1
ATOM 648 O O . ARG A 1 80 ? -15.784 2.519 9.488 1.00 94.88 80 ARG A O 1
ATOM 655 N N . TRP A 1 81 ? -13.946 1.512 8.731 1.00 95.62 81 TRP A N 1
ATOM 656 C CA . TRP A 1 81 ? -13.139 2.727 8.830 1.00 95.62 81 TRP A CA 1
ATOM 657 C C . TRP A 1 81 ? -13.439 3.682 7.670 1.00 95.62 81 TRP A C 1
ATOM 659 O O . TRP A 1 81 ? -13.388 4.897 7.866 1.00 95.62 81 TRP A O 1
ATOM 669 N N . SER A 1 82 ? -13.812 3.163 6.497 1.00 95.56 82 SER A N 1
ATOM 670 C CA . SER A 1 82 ? -14.139 3.961 5.311 1.00 95.56 82 SER A CA 1
ATOM 671 C C . SER A 1 82 ? -15.425 4.782 5.479 1.00 95.56 82 SER A C 1
ATOM 673 O O . SER A 1 82 ? -15.543 5.871 4.923 1.00 95.56 82 SER A O 1
ATOM 675 N N . GLU A 1 83 ? -16.352 4.334 6.329 1.00 95.50 83 GLU A N 1
ATOM 676 C CA . GLU A 1 83 ? -17.559 5.084 6.713 1.00 95.50 83 GLU A CA 1
ATOM 677 C C . GLU A 1 83 ? -17.248 6.230 7.700 1.00 95.50 83 GLU A C 1
ATOM 679 O O . GLU A 1 83 ? -18.043 7.150 7.900 1.00 95.50 83 GLU A O 1
ATOM 684 N N . ARG A 1 84 ? -16.072 6.194 8.338 1.00 95.00 84 ARG A N 1
ATOM 685 C CA . ARG A 1 84 ? -15.705 7.059 9.471 1.00 95.00 84 ARG A CA 1
ATOM 686 C C . ARG A 1 84 ? -14.573 8.033 9.147 1.00 95.00 84 ARG A C 1
ATOM 688 O O . ARG A 1 84 ? -13.965 8.584 10.059 1.00 95.00 84 ARG A O 1
ATOM 695 N N . LEU A 1 85 ? -14.322 8.310 7.866 1.00 94.81 85 LEU A N 1
ATOM 696 C CA . LEU A 1 85 ? -13.227 9.184 7.404 1.00 94.81 85 LEU A CA 1
ATOM 697 C C . LEU A 1 85 ? -13.249 10.604 7.996 1.00 94.81 85 LEU A C 1
ATOM 699 O O . LEU A 1 85 ? -12.210 11.251 8.060 1.00 94.81 85 LEU A O 1
ATOM 703 N N . HIS A 1 86 ? -14.403 11.073 8.475 1.00 93.25 86 HIS A N 1
ATOM 704 C CA . HIS A 1 86 ? -14.542 12.355 9.170 1.00 93.25 86 HIS A CA 1
ATOM 705 C C . HIS A 1 86 ? -13.830 12.398 10.539 1.00 93.25 86 HIS A C 1
ATOM 707 O O . HIS A 1 86 ? -13.603 13.480 11.082 1.00 93.25 86 HIS A O 1
ATOM 713 N N . GLN A 1 87 ? -13.485 11.244 11.124 1.00 94.88 87 GLN A N 1
ATOM 714 C CA . GLN A 1 87 ? -12.828 11.168 12.427 1.00 94.88 87 GLN A CA 1
ATOM 715 C C . GLN A 1 87 ? -11.383 11.677 12.368 1.00 94.88 87 GLN A C 1
ATOM 717 O O . GLN A 1 87 ? -10.606 11.299 11.492 1.00 94.88 87 GLN A O 1
ATOM 722 N N . GLU A 1 88 ? -10.977 12.462 13.370 1.00 94.69 88 GLU A N 1
ATOM 723 C CA . GLU A 1 88 ? -9.645 13.083 13.431 1.00 94.69 88 GLU A CA 1
ATOM 724 C C . GLU A 1 88 ? -8.499 12.070 13.297 1.00 94.69 88 GLU A C 1
ATOM 726 O O . GLU A 1 88 ? -7.534 12.291 12.565 1.00 94.69 88 GLU A O 1
ATOM 731 N N . GLN A 1 89 ? -8.642 10.908 13.932 1.00 93.62 89 GLN A N 1
ATOM 732 C CA . GLN A 1 89 ? -7.656 9.830 13.880 1.00 93.62 89 GLN A CA 1
ATOM 733 C C . GLN A 1 89 ? -7.434 9.244 12.472 1.00 93.62 89 GLN A C 1
ATOM 735 O O . GLN A 1 89 ? -6.377 8.653 12.232 1.00 93.62 89 GLN A O 1
ATOM 740 N N . LEU A 1 90 ? -8.390 9.435 11.552 1.00 96.19 90 LEU A N 1
ATOM 741 C CA . LEU A 1 90 ? -8.365 8.972 10.160 1.00 96.19 90 LEU A CA 1
ATOM 742 C C . LEU A 1 90 ? -7.997 10.073 9.150 1.00 96.19 90 LEU A C 1
ATOM 744 O O . LEU A 1 90 ? -7.705 9.748 8.002 1.00 96.19 90 LEU A O 1
ATOM 748 N N . LYS A 1 91 ? -7.865 11.342 9.568 1.00 95.75 91 LYS A N 1
ATOM 749 C CA . LYS A 1 91 ? -7.449 12.455 8.683 1.00 95.75 91 LYS A CA 1
ATOM 750 C C . LYS A 1 91 ? -6.106 12.236 7.983 1.00 95.75 91 LYS A C 1
ATOM 752 O O . LYS A 1 91 ? -5.825 12.853 6.964 1.00 95.75 91 LYS A O 1
ATOM 757 N N . PHE A 1 92 ? -5.252 11.340 8.490 1.00 96.62 92 PHE A N 1
ATOM 758 C CA . PHE A 1 92 ? -3.995 11.005 7.812 1.00 96.62 92 PHE A CA 1
ATOM 759 C C . PHE A 1 92 ? -4.209 10.441 6.398 1.00 96.62 92 PHE A C 1
ATOM 761 O O . PHE A 1 92 ? -3.298 10.551 5.582 1.00 96.62 92 PHE A O 1
ATOM 768 N N . ILE A 1 93 ? -5.376 9.850 6.113 1.00 97.12 93 ILE A N 1
ATOM 769 C CA . ILE A 1 93 ? -5.722 9.275 4.806 1.00 97.12 93 ILE A CA 1
ATOM 770 C C . ILE A 1 93 ? -5.709 10.348 3.712 1.00 97.12 93 ILE A C 1
ATOM 772 O O . ILE A 1 93 ? -5.301 10.063 2.590 1.00 97.12 93 ILE A O 1
ATOM 776 N N . GLU A 1 94 ? -6.045 11.598 4.046 1.00 96.12 94 GLU A N 1
ATOM 777 C CA . GLU A 1 94 ? -6.011 12.737 3.114 1.00 96.12 94 GLU A CA 1
ATOM 778 C C . GLU A 1 94 ? -4.609 12.988 2.537 1.00 96.12 94 GLU A C 1
ATOM 780 O O . GLU A 1 94 ? -4.475 13.532 1.445 1.00 96.12 94 GLU A O 1
ATOM 785 N N . LYS A 1 95 ? -3.548 12.544 3.229 1.00 97.31 95 LYS A N 1
ATOM 786 C CA . LYS A 1 95 ? -2.163 12.621 2.735 1.00 97.31 95 LYS A CA 1
ATOM 787 C C . LYS A 1 95 ? -1.848 11.584 1.654 1.00 97.31 95 LYS A C 1
ATOM 789 O O . LYS A 1 95 ? -0.801 11.675 1.023 1.00 97.31 95 LYS A O 1
ATOM 794 N N . TYR A 1 96 ? -2.727 10.604 1.455 1.00 98.06 96 TYR A N 1
ATOM 795 C CA . TYR A 1 96 ? -2.537 9.468 0.557 1.00 98.06 96 TYR A CA 1
ATOM 796 C C . TYR A 1 96 ? -3.708 9.324 -0.436 1.00 98.06 96 TYR A C 1
ATOM 798 O O . TYR A 1 96 ? -4.309 8.248 -0.523 1.00 98.06 96 TYR A O 1
ATOM 806 N N . PRO A 1 97 ? -4.043 10.372 -1.218 1.00 97.12 97 PRO A N 1
ATOM 807 C CA . PRO A 1 97 ? -5.206 10.352 -2.108 1.00 97.12 97 PRO A CA 1
ATOM 808 C C . PRO A 1 97 ? -5.127 9.218 -3.138 1.00 97.12 97 PRO A C 1
ATOM 810 O O . PRO A 1 97 ? -6.092 8.483 -3.315 1.00 97.12 97 PRO A O 1
ATOM 813 N N . ARG A 1 98 ? -3.939 8.973 -3.711 1.00 97.69 98 ARG A N 1
ATOM 814 C CA . ARG A 1 98 ? -3.706 7.880 -4.673 1.00 97.69 98 ARG A CA 1
ATOM 815 C C . ARG A 1 98 ? -3.999 6.496 -4.090 1.00 97.69 98 ARG A C 1
ATOM 817 O O . ARG A 1 98 ? -4.512 5.629 -4.791 1.00 97.69 98 ARG A O 1
ATOM 824 N N . VAL A 1 99 ? -3.681 6.290 -2.810 1.00 98.25 99 VAL A N 1
ATOM 825 C CA . VAL A 1 99 ? -3.965 5.027 -2.116 1.00 98.25 99 VAL A CA 1
ATOM 826 C C . VAL A 1 99 ? -5.466 4.868 -1.918 1.00 98.25 99 VAL A C 1
ATOM 828 O O . VAL A 1 99 ? -5.998 3.794 -2.182 1.00 98.25 99 VAL A O 1
ATOM 831 N N . MET A 1 100 ? -6.156 5.935 -1.504 1.00 97.69 100 MET A N 1
ATOM 832 C CA . MET A 1 100 ? -7.606 5.907 -1.312 1.00 97.69 100 MET A CA 1
ATOM 833 C C . MET A 1 100 ? -8.355 5.669 -2.628 1.00 97.69 100 MET A C 1
ATOM 835 O O . MET A 1 100 ? -9.292 4.874 -2.669 1.00 97.69 100 MET A O 1
ATOM 839 N N . ASP A 1 101 ? -7.921 6.299 -3.718 1.00 97.94 101 ASP A N 1
ATOM 840 C CA . ASP A 1 101 ? -8.504 6.079 -5.042 1.00 97.94 101 ASP A CA 1
ATOM 841 C C . ASP A 1 101 ? -8.275 4.643 -5.515 1.00 97.94 101 ASP A C 1
ATOM 843 O O . ASP A 1 101 ? -9.200 3.993 -6.005 1.00 97.94 101 ASP A O 1
ATOM 847 N N . LYS A 1 102 ? -7.068 4.103 -5.303 1.00 97.94 102 LYS A N 1
ATOM 848 C CA . LYS A 1 102 ? -6.768 2.707 -5.627 1.00 97.94 102 LYS A CA 1
ATOM 849 C C . LYS A 1 102 ? -7.592 1.729 -4.783 1.00 97.94 102 LYS A C 1
ATOM 851 O O . LYS A 1 102 ? -8.029 0.711 -5.310 1.00 97.94 102 LYS A O 1
ATOM 856 N N . TYR A 1 103 ? -7.827 2.042 -3.509 1.00 98.19 103 TYR A N 1
ATOM 857 C CA . TYR A 1 103 ? -8.686 1.254 -2.625 1.00 98.19 103 TYR A CA 1
ATOM 858 C C . TYR A 1 103 ? -10.139 1.222 -3.111 1.00 98.19 103 TYR A C 1
ATOM 860 O O . TYR A 1 103 ? -10.683 0.137 -3.259 1.00 98.19 103 TYR A O 1
ATOM 868 N N . ARG A 1 104 ? -10.728 2.371 -3.464 1.00 96.94 104 ARG A N 1
ATOM 869 C CA . ARG A 1 104 ? -12.103 2.460 -4.005 1.00 96.94 104 ARG A CA 1
ATOM 870 C C . ARG A 1 104 ? -12.301 1.737 -5.339 1.00 96.94 104 ARG A C 1
ATOM 872 O O . ARG A 1 104 ? -13.415 1.390 -5.699 1.00 96.94 104 ARG A O 1
ATOM 879 N N . GLN A 1 105 ? -11.237 1.576 -6.124 1.00 96.44 105 GLN A N 1
ATOM 880 C CA . GLN A 1 105 ? -11.281 0.769 -7.349 1.00 96.44 105 GLN A CA 1
ATOM 881 C C . GLN A 1 105 ? -11.218 -0.732 -7.055 1.00 96.44 105 GLN A C 1
ATOM 883 O O . GLN A 1 105 ? -11.629 -1.538 -7.885 1.00 96.44 105 GLN A O 1
ATOM 888 N N . TYR A 1 106 ? -10.618 -1.104 -5.926 1.00 94.69 106 TYR A N 1
ATOM 889 C CA . TYR A 1 106 ? -10.436 -2.489 -5.514 1.00 94.69 106 TYR A CA 1
ATOM 890 C C . TYR A 1 106 ? -11.649 -3.040 -4.752 1.00 94.69 106 TYR A C 1
ATOM 892 O O . TYR A 1 106 ? -11.969 -4.214 -4.922 1.00 94.69 106 TYR A O 1
ATOM 900 N N . ASN A 1 107 ? -12.291 -2.211 -3.923 1.00 87.69 107 ASN A N 1
ATOM 901 C CA . ASN A 1 107 ? -13.366 -2.565 -2.994 1.00 87.69 107 ASN A CA 1
ATOM 902 C C . ASN A 1 107 ? -14.553 -1.615 -3.141 1.00 87.69 107 ASN A C 1
ATOM 904 O O . ASN A 1 107 ? -15.697 -2.115 -3.144 1.00 87.69 107 ASN A O 1
#

pLDDT: mean 94.28, std 5.57, range [70.44, 98.69]